Protein AF-A0A1Y5EPX7-F1 (afdb_monomer)

Solvent-accessible surface area (backbone atoms only — not comparable to full-atom values): 6078 Å² total; per-residue (Å²): 114,73,69,60,55,56,55,58,62,69,71,71,73,85,75,71,70,52,44,11,35,37,73,44,98,84,71,50,78,40,84,41,94,49,57,60,94,66,33,92,67,76,40,68,47,64,43,70,68,5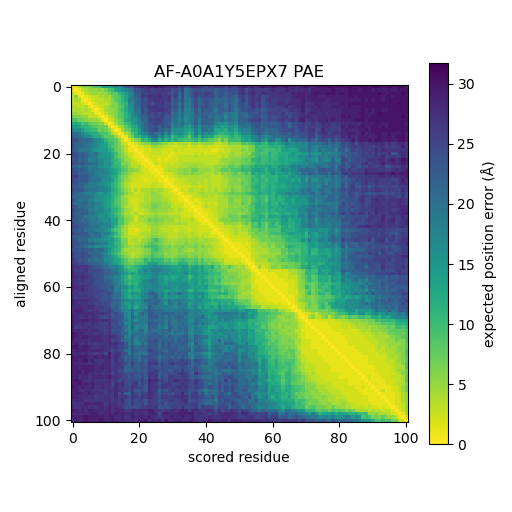5,54,72,63,55,48,72,66,58,54,53,50,51,52,29,65,77,64,67,60,46,67,65,60,54,50,49,52,52,50,51,52,51,51,51,49,54,52,54,50,51,50,52,54,49,50,56,57,64,73,69,111

Structure (mmCIF, N/CA/C/O backbone):
data_AF-A0A1Y5EPX7-F1
#
_entry.id   AF-A0A1Y5EPX7-F1
#
loop_
_atom_site.group_PDB
_atom_site.id
_atom_site.type_symbol
_atom_site.label_atom_id
_atom_site.label_alt_id
_atom_site.label_comp_id
_atom_site.label_asym_id
_atom_site.label_entity_id
_atom_site.label_seq_id
_atom_site.pdbx_PDB_ins_code
_atom_site.Cartn_x
_atom_site.Cartn_y
_atom_site.Cartn_z
_atom_site.occupancy
_atom_site.B_iso_or_equiv
_atom_site.auth_seq_id
_atom_site.auth_comp_id
_atom_site.auth_asym_id
_atom_site.auth_atom_id
_atom_site.pdbx_PDB_model_num
ATOM 1 N N . MET A 1 1 ? 38.331 -24.815 -35.372 1.00 51.78 1 MET A N 1
ATOM 2 C CA . MET A 1 1 ? 36.926 -24.677 -35.831 1.00 51.78 1 MET A CA 1
ATOM 3 C C . MET A 1 1 ? 35.899 -24.883 -34.715 1.00 51.78 1 MET A C 1
ATOM 5 O O . MET A 1 1 ? 35.002 -24.064 -34.613 1.00 51.78 1 MET A O 1
ATOM 9 N N . LYS A 1 2 ? 36.036 -25.886 -33.829 1.00 51.03 2 LYS A N 1
ATOM 10 C CA . LYS A 1 2 ? 35.072 -26.117 -32.728 1.00 51.03 2 LYS A CA 1
ATOM 11 C C . LYS A 1 2 ? 35.006 -24.989 -31.680 1.00 51.03 2 LYS A C 1
ATOM 13 O O . LYS A 1 2 ? 33.917 -24.612 -31.277 1.00 51.03 2 LYS A O 1
ATOM 18 N N . ALA A 1 3 ? 36.144 -24.394 -31.306 1.00 56.84 3 ALA A N 1
ATOM 19 C CA . ALA A 1 3 ? 36.180 -23.289 -30.336 1.00 56.84 3 ALA A CA 1
ATOM 20 C C . ALA A 1 3 ? 35.503 -21.994 -30.840 1.00 56.84 3 ALA A C 1
ATOM 22 O O . ALA A 1 3 ? 34.972 -21.224 -30.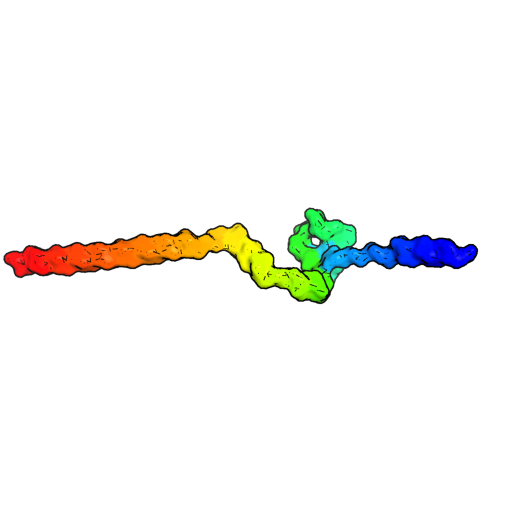051 1.00 56.84 3 ALA A O 1
ATOM 23 N N . LEU A 1 4 ? 35.473 -21.783 -32.161 1.00 56.88 4 LEU A N 1
ATOM 24 C CA . LEU A 1 4 ? 34.909 -20.578 -32.779 1.00 56.88 4 LEU A CA 1
ATOM 25 C C . LEU A 1 4 ? 33.367 -20.606 -32.780 1.00 56.88 4 LEU A C 1
ATOM 27 O O . LEU A 1 4 ? 32.732 -19.570 -32.631 1.00 56.88 4 LEU A O 1
ATOM 31 N N . ILE A 1 5 ? 32.776 -21.806 -32.851 1.00 60.03 5 ILE A N 1
ATOM 32 C CA . ILE A 1 5 ? 31.323 -22.033 -32.755 1.00 60.03 5 ILE A CA 1
ATOM 33 C C . ILE A 1 5 ? 30.816 -21.780 -31.326 1.00 60.03 5 ILE A C 1
ATOM 35 O O . ILE A 1 5 ? 29.751 -21.198 -31.144 1.00 60.03 5 ILE A O 1
ATOM 39 N N . VAL A 1 6 ? 31.597 -22.163 -30.308 1.00 58.34 6 VAL A N 1
ATOM 40 C CA . VAL A 1 6 ? 31.241 -21.947 -28.892 1.00 58.34 6 VAL A CA 1
ATOM 41 C C . VAL A 1 6 ? 31.256 -20.458 -28.537 1.00 58.34 6 VAL A C 1
ATOM 43 O O . VAL A 1 6 ? 30.369 -19.990 -27.832 1.00 58.34 6 VAL A O 1
ATOM 46 N N . ILE A 1 7 ? 32.206 -19.691 -29.082 1.00 59.19 7 ILE A N 1
ATOM 47 C CA . ILE A 1 7 ? 32.261 -18.235 -28.894 1.00 59.19 7 ILE A CA 1
ATOM 48 C C . ILE A 1 7 ? 31.065 -17.547 -29.572 1.00 59.19 7 ILE A C 1
ATOM 50 O O . ILE A 1 7 ? 30.450 -16.679 -28.966 1.00 59.19 7 ILE A O 1
ATOM 54 N N . PHE A 1 8 ? 30.666 -17.969 -30.778 1.00 54.00 8 PHE A N 1
ATOM 55 C CA . PHE A 1 8 ? 29.515 -17.383 -31.489 1.00 54.00 8 PHE A CA 1
ATOM 56 C C . PHE A 1 8 ? 28.170 -17.612 -30.767 1.00 54.00 8 PHE A C 1
ATOM 58 O O . PHE A 1 8 ? 27.286 -16.756 -30.802 1.00 54.00 8 PHE A O 1
ATOM 65 N N . LEU A 1 9 ? 28.028 -18.735 -30.056 1.00 55.00 9 LEU A N 1
ATOM 66 C CA . LEU A 1 9 ? 26.845 -19.041 -29.242 1.00 55.00 9 LEU A CA 1
ATOM 67 C C . LEU A 1 9 ? 26.762 -18.203 -27.954 1.00 55.00 9 LEU A C 1
ATOM 69 O O . LEU A 1 9 ? 25.662 -17.933 -27.483 1.00 55.00 9 LEU A O 1
ATOM 73 N N . LEU A 1 10 ? 27.896 -17.744 -27.413 1.00 52.81 10 LEU A N 1
ATOM 74 C CA . LEU A 1 10 ? 27.936 -16.896 -26.213 1.00 52.81 10 LEU A CA 1
ATOM 75 C C . LEU A 1 10 ? 27.540 -15.433 -26.488 1.00 52.81 10 LEU A C 1
ATOM 77 O O . LEU A 1 10 ? 27.159 -14.728 -25.560 1.00 52.81 10 LEU A O 1
ATOM 81 N N . PHE A 1 11 ? 27.581 -14.983 -27.747 1.00 52.47 11 PHE A N 1
ATOM 82 C CA . PHE A 1 11 ? 27.227 -13.611 -28.142 1.00 52.47 11 PHE A CA 1
ATOM 83 C C . PHE A 1 11 ? 25.758 -13.423 -28.562 1.00 52.47 11 PHE A C 1
ATOM 85 O O . PHE A 1 11 ? 25.372 -12.313 -28.918 1.00 52.47 11 PHE A O 1
ATOM 92 N N . SER A 1 12 ? 24.930 -14.473 -28.535 1.00 44.12 12 SER A N 1
ATOM 93 C CA . SER A 1 12 ? 23.608 -14.454 -29.189 1.00 44.12 12 SER A CA 1
ATOM 94 C C . SER A 1 12 ? 22.402 -14.297 -28.252 1.00 44.12 12 SER A C 1
ATOM 96 O O . SER A 1 12 ? 21.270 -14.427 -28.706 1.00 44.12 12 SER A O 1
ATOM 98 N N . PHE A 1 13 ? 22.597 -13.994 -26.965 1.00 49.44 13 PHE A N 1
ATOM 99 C CA . PHE A 1 13 ? 21.485 -13.854 -26.015 1.00 49.44 13 PHE A CA 1
ATOM 100 C C . PHE A 1 13 ? 21.492 -12.493 -25.321 1.00 49.44 13 PHE A C 1
ATOM 102 O O . PHE A 1 13 ? 21.739 -12.387 -24.124 1.00 49.44 13 PHE A O 1
ATOM 109 N N . SER A 1 14 ? 21.164 -11.438 -26.066 1.00 49.38 14 SER A N 1
ATOM 110 C CA . SER A 1 14 ? 20.572 -10.239 -25.470 1.00 49.38 14 SER A CA 1
ATOM 111 C C . SER A 1 14 ? 19.068 -10.481 -25.307 1.00 49.38 14 SER A C 1
ATOM 113 O O . SER A 1 14 ? 18.260 -9.959 -26.072 1.00 49.38 14 SER A O 1
ATOM 115 N N . ALA A 1 15 ? 18.687 -11.353 -24.372 1.00 52.41 15 ALA A N 1
ATOM 116 C CA . ALA A 1 15 ? 17.296 -11.446 -23.950 1.00 52.41 15 ALA A CA 1
ATOM 117 C C . ALA A 1 15 ? 17.028 -10.247 -23.034 1.00 52.41 15 ALA A C 1
ATOM 119 O O . ALA A 1 15 ? 17.439 -10.243 -21.875 1.00 52.41 15 ALA A O 1
ATOM 120 N N . THR A 1 16 ? 16.423 -9.189 -23.571 1.00 58.56 16 THR A N 1
ATOM 121 C CA . THR A 1 16 ? 15.898 -8.101 -22.746 1.00 58.56 16 THR A CA 1
ATOM 122 C C . THR A 1 16 ? 14.695 -8.649 -21.978 1.00 58.56 16 THR A C 1
ATOM 124 O O . THR A 1 16 ? 13.744 -9.144 -22.573 1.00 58.56 16 THR A O 1
ATOM 127 N N . ALA A 1 17 ? 14.754 -8.624 -20.643 1.00 62.31 17 ALA A N 1
ATOM 128 C CA . ALA A 1 17 ? 13.663 -9.092 -19.773 1.00 62.31 17 ALA A CA 1
ATOM 129 C C . ALA A 1 17 ? 12.389 -8.230 -19.910 1.00 62.31 17 ALA A C 1
ATOM 131 O O . ALA A 1 17 ? 11.284 -8.631 -19.553 1.00 62.31 17 ALA A O 1
ATOM 132 N N . ALA A 1 18 ? 12.538 -7.019 -20.443 1.00 75.50 18 ALA A N 1
ATOM 133 C CA . ALA A 1 18 ? 11.458 -6.073 -20.610 1.00 75.50 18 ALA A CA 1
ATOM 134 C C . ALA A 1 18 ? 11.744 -5.134 -21.785 1.00 75.50 18 ALA A C 1
ATOM 136 O O . ALA A 1 18 ? 12.894 -4.744 -22.002 1.00 75.50 18 ALA A O 1
ATOM 137 N N . ASP A 1 19 ? 10.692 -4.740 -22.501 1.00 85.88 19 ASP A N 1
ATOM 138 C CA . ASP A 1 19 ? 10.778 -3.838 -23.648 1.00 85.88 19 ASP A CA 1
ATOM 139 C C . ASP A 1 19 ? 9.921 -2.586 -23.421 1.00 85.88 19 ASP A C 1
ATOM 141 O O . ASP A 1 19 ? 8.752 -2.662 -23.033 1.00 85.88 19 ASP A O 1
ATOM 145 N N . CYS A 1 20 ? 10.486 -1.409 -23.699 1.00 87.75 20 CYS A N 1
ATOM 146 C CA . CYS A 1 20 ? 9.745 -0.149 -23.653 1.00 87.75 20 CYS A CA 1
ATOM 147 C C . CYS A 1 20 ? 8.701 -0.098 -24.776 1.00 87.75 20 CYS A C 1
ATOM 149 O O . CYS A 1 20 ? 8.980 -0.440 -25.927 1.00 87.75 20 CYS A O 1
ATOM 151 N N . VAL A 1 21 ? 7.505 0.399 -24.478 1.00 90.88 21 VAL A N 1
ATOM 152 C CA . VAL A 1 21 ? 6.407 0.538 -25.441 1.00 90.88 21 VAL A CA 1
ATOM 153 C C . VAL A 1 21 ? 6.221 1.995 -25.809 1.00 90.88 21 VAL A C 1
ATOM 155 O O . VAL A 1 21 ? 6.323 2.884 -24.977 1.00 90.88 21 VAL A O 1
ATOM 158 N N . LYS A 1 22 ? 5.868 2.274 -27.056 1.00 89.62 22 LYS A N 1
ATOM 159 C CA . LYS A 1 22 ? 5.351 3.577 -27.477 1.00 89.62 22 LYS A CA 1
ATOM 160 C C . LYS A 1 22 ? 3.951 3.423 -28.047 1.00 89.62 22 LYS A C 1
ATOM 162 O O . LYS A 1 22 ? 3.647 2.441 -28.726 1.00 89.62 22 LYS A O 1
ATOM 167 N N . VAL A 1 23 ? 3.118 4.427 -27.808 1.00 88.25 23 VAL A N 1
ATOM 168 C CA . VAL A 1 23 ? 1.790 4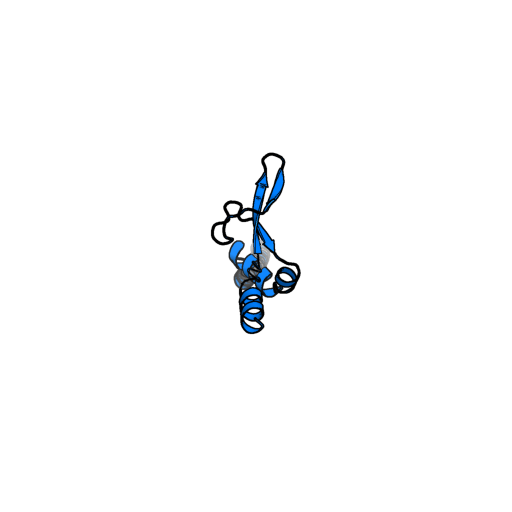.531 -28.413 1.00 88.25 23 VAL A CA 1
ATOM 169 C C . VAL A 1 23 ? 1.932 5.325 -29.707 1.00 88.25 23 VAL A C 1
ATOM 171 O O . VAL A 1 23 ? 2.422 6.455 -29.701 1.00 88.25 23 VAL A O 1
ATOM 174 N N . LYS A 1 24 ? 1.566 4.730 -30.842 1.00 88.06 24 LYS A N 1
ATOM 175 C CA . LYS A 1 24 ? 1.517 5.440 -32.127 1.00 88.06 24 LYS A CA 1
ATOM 176 C C . LYS A 1 24 ? 0.327 6.407 -32.148 1.00 88.06 24 LYS A C 1
ATOM 178 O O . LYS A 1 24 ? -0.632 6.240 -31.404 1.00 88.06 24 LYS A O 1
ATOM 183 N N . SER A 1 25 ? 0.346 7.381 -33.058 1.00 87.94 25 SER A N 1
ATOM 184 C CA . SER A 1 25 ? -0.734 8.373 -33.218 1.00 87.94 25 SER A CA 1
ATOM 185 C C . SER A 1 25 ? -2.113 7.771 -33.521 1.00 87.94 25 SER A C 1
ATOM 187 O O . SER A 1 25 ? -3.127 8.415 -33.288 1.00 87.94 25 SER A O 1
ATOM 189 N N . ASN A 1 26 ? -2.159 6.533 -34.015 1.00 90.25 26 ASN A N 1
ATOM 190 C CA . ASN A 1 26 ? -3.380 5.768 -34.261 1.00 90.25 26 ASN A CA 1
ATOM 191 C C . ASN A 1 26 ? -3.799 4.872 -33.075 1.00 90.25 26 ASN A C 1
ATOM 193 O O . ASN A 1 26 ? -4.638 3.993 -33.250 1.00 90.25 26 ASN A O 1
ATOM 197 N N . GLY A 1 27 ? -3.183 5.034 -31.901 1.00 83.88 27 GLY A N 1
ATOM 198 C CA . GLY A 1 27 ? -3.479 4.259 -30.693 1.00 83.88 27 GLY A CA 1
ATOM 199 C C . GLY A 1 27 ? -2.851 2.862 -30.643 1.00 83.88 27 GLY A C 1
ATOM 200 O O . GLY A 1 27 ? -3.019 2.158 -29.652 1.00 83.88 27 GLY A O 1
ATOM 201 N N . VAL A 1 28 ? -2.109 2.440 -31.673 1.00 89.62 28 VAL A N 1
ATOM 202 C CA . VAL A 1 28 ? -1.468 1.116 -31.697 1.00 89.62 28 VAL A CA 1
ATOM 203 C C . VAL A 1 28 ? -0.188 1.121 -30.862 1.00 89.62 28 VAL A C 1
ATOM 205 O O . VAL A 1 28 ? 0.673 1.989 -31.028 1.00 89.62 28 VAL A O 1
ATOM 208 N N . LEU A 1 29 ? -0.038 0.109 -30.008 1.00 87.44 29 LEU A N 1
ATOM 209 C CA . LEU A 1 29 ? 1.174 -0.131 -29.228 1.00 87.44 29 LEU A CA 1
ATOM 210 C C . LEU A 1 29 ? 2.275 -0.711 -30.120 1.00 87.44 29 LEU A C 1
ATOM 212 O O . LEU A 1 29 ? 2.037 -1.611 -30.927 1.00 87.44 29 LEU A O 1
ATOM 216 N N . ALA A 1 30 ? 3.491 -0.200 -29.985 1.00 87.38 30 ALA A N 1
ATOM 217 C CA . ALA A 1 30 ? 4.662 -0.741 -30.658 1.00 87.38 30 ALA A CA 1
ATOM 218 C C . ALA A 1 30 ? 5.866 -0.730 -29.725 1.00 87.38 30 ALA A C 1
ATOM 220 O O . ALA A 1 30 ? 5.994 0.159 -28.887 1.00 87.38 30 ALA A O 1
ATOM 221 N N . ILE A 1 31 ? 6.772 -1.684 -29.917 1.00 87.88 31 ILE A N 1
ATOM 222 C CA . ILE A 1 31 ? 8.036 -1.716 -29.187 1.00 87.88 31 ILE A CA 1
ATOM 223 C C . ILE A 1 31 ? 8.871 -0.488 -29.579 1.00 87.88 31 ILE A C 1
ATOM 225 O O . ILE A 1 31 ? 8.911 -0.056 -30.740 1.00 87.88 31 ILE A O 1
ATOM 229 N N . SER A 1 32 ? 9.469 0.128 -28.573 1.00 85.12 32 SER A N 1
ATOM 230 C CA . SER A 1 32 ? 10.394 1.242 -28.682 1.00 85.12 32 SER A CA 1
ATOM 231 C C . SER A 1 32 ? 11.823 0.725 -28.585 1.00 85.12 32 SER A C 1
ATOM 233 O O . SER A 1 32 ? 12.101 -0.216 -27.856 1.00 85.12 32 SER A O 1
ATOM 235 N N . ASN A 1 33 ? 12.747 1.399 -29.266 1.00 82.62 33 ASN A N 1
ATOM 236 C CA . ASN A 1 33 ? 14.178 1.092 -29.177 1.00 82.62 33 ASN A CA 1
ATOM 237 C C . ASN A 1 33 ? 14.852 1.811 -27.993 1.00 82.62 33 ASN A C 1
ATOM 239 O O . ASN A 1 33 ? 16.076 1.850 -27.914 1.00 82.62 33 ASN A O 1
ATOM 243 N N . GLN A 1 34 ? 14.063 2.461 -27.134 1.00 84.12 34 GLN A N 1
ATOM 244 C CA . GLN A 1 34 ? 14.566 3.130 -25.940 1.00 84.12 34 GLN A CA 1
ATOM 245 C C . GLN A 1 34 ? 14.791 2.108 -24.822 1.00 84.12 34 GLN A C 1
ATOM 247 O O . GLN A 1 34 ? 13.992 1.174 -24.700 1.00 84.12 34 GLN A O 1
ATOM 252 N N . PRO A 1 35 ? 15.831 2.290 -23.992 1.00 81.81 35 PRO A N 1
ATOM 253 C CA . PRO A 1 35 ? 16.012 1.467 -22.810 1.00 81.81 35 PRO A CA 1
ATOM 254 C C . PRO A 1 35 ? 14.834 1.663 -21.848 1.00 81.81 35 PRO A C 1
ATOM 256 O O . PRO A 1 35 ? 14.233 2.738 -21.790 1.00 81.81 35 PRO A O 1
ATOM 259 N N . VAL A 1 36 ? 14.515 0.610 -21.095 1.00 81.69 36 VAL A N 1
ATOM 260 C CA . VAL A 1 36 ? 13.383 0.566 -20.156 1.00 81.69 36 VAL A CA 1
ATOM 261 C C . VAL A 1 36 ? 13.439 1.723 -19.151 1.00 8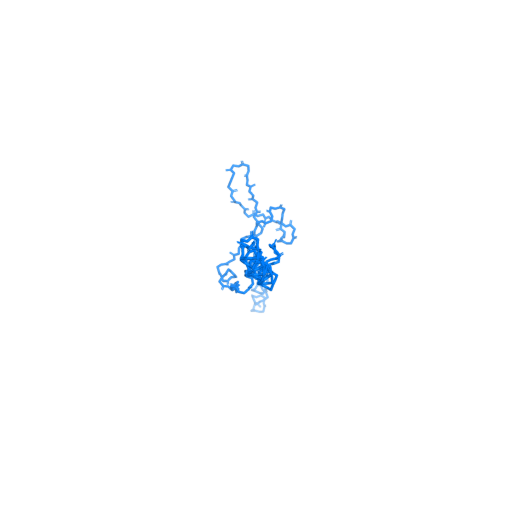1.69 36 VAL A C 1
ATOM 263 O O . VAL A 1 36 ? 12.429 2.388 -18.930 1.00 81.69 36 VAL A O 1
ATOM 266 N N . ASP A 1 37 ? 14.632 2.047 -18.649 1.00 81.00 37 ASP A N 1
ATOM 267 C CA . ASP A 1 37 ? 14.859 3.100 -17.646 1.00 81.00 37 ASP A CA 1
ATOM 268 C C . ASP A 1 37 ? 14.596 4.524 -18.165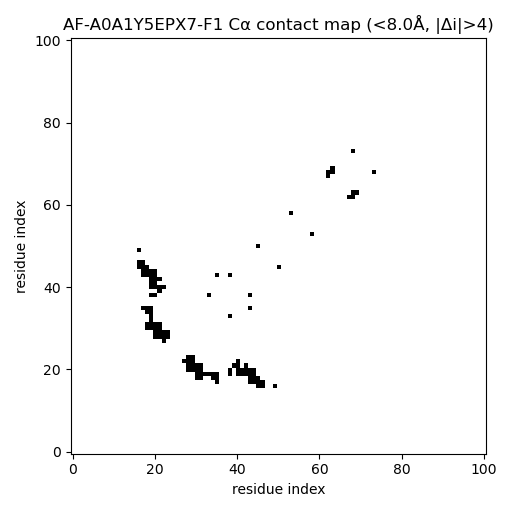 1.00 81.00 37 ASP A C 1
ATOM 270 O O . ASP A 1 37 ? 14.431 5.458 -17.384 1.00 81.00 37 ASP A O 1
ATOM 27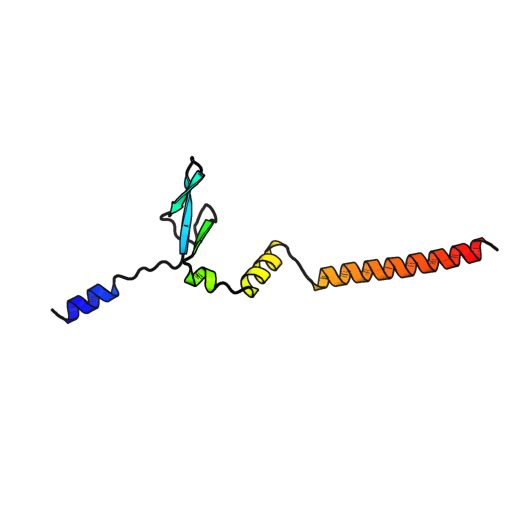4 N N . ALA A 1 38 ? 14.548 4.706 -19.488 1.00 83.19 38 ALA A N 1
ATOM 275 C CA . ALA A 1 38 ? 14.282 5.989 -20.136 1.00 83.19 38 ALA A CA 1
ATOM 276 C C . ALA A 1 38 ? 12.979 5.965 -20.952 1.00 83.19 38 ALA A C 1
ATOM 278 O O . ALA A 1 38 ? 12.821 6.748 -21.892 1.00 83.19 38 ALA A O 1
ATOM 279 N N . CYS A 1 39 ? 12.054 5.050 -20.642 1.00 85.94 39 CYS A N 1
ATOM 280 C CA . CYS A 1 39 ? 10.849 4.853 -21.437 1.00 85.94 39 CYS A CA 1
ATOM 281 C C . CYS A 1 39 ? 9.879 6.048 -21.309 1.00 85.94 39 CYS A C 1
ATOM 283 O O . CYS A 1 39 ? 9.254 6.225 -20.263 1.00 85.94 39 CYS A O 1
ATOM 285 N N . PRO A 1 40 ? 9.679 6.856 -22.370 1.00 80.19 40 PRO A N 1
ATOM 286 C CA . PRO A 1 40 ? 8.955 8.127 -22.266 1.00 80.19 40 PRO A CA 1
ATOM 287 C C . PRO A 1 40 ? 7.447 7.958 -22.047 1.00 80.19 40 PRO A C 1
ATOM 289 O O . PRO A 1 40 ? 6.776 8.883 -21.607 1.00 80.19 40 PRO A O 1
ATOM 292 N N . SER A 1 41 ? 6.901 6.791 -22.386 1.00 79.31 41 SER A N 1
ATOM 293 C CA . SER A 1 41 ? 5.491 6.454 -22.185 1.00 79.31 41 SER A CA 1
ATOM 294 C C . SER A 1 41 ? 5.198 5.908 -20.785 1.00 79.31 41 SER A C 1
ATOM 296 O O . SER A 1 41 ? 4.029 5.789 -20.432 1.00 79.31 41 SER A O 1
ATOM 298 N N . GLY A 1 42 ? 6.229 5.499 -20.033 1.00 79.69 42 GLY A N 1
ATOM 299 C CA . GLY A 1 42 ? 6.083 4.715 -18.802 1.00 79.69 42 GLY A CA 1
ATOM 300 C C . GLY A 1 42 ? 5.490 3.311 -19.001 1.00 79.69 42 GLY A C 1
ATOM 301 O O . GLY A 1 42 ? 5.207 2.626 -18.024 1.00 79.69 42 GLY A O 1
ATOM 302 N N . LEU A 1 43 ? 5.279 2.870 -20.246 1.00 82.06 43 LEU A N 1
ATOM 303 C CA . LEU A 1 43 ? 4.677 1.577 -20.567 1.00 82.06 43 LEU A CA 1
ATOM 304 C C . LEU A 1 43 ? 5.766 0.571 -20.930 1.00 82.06 43 LEU A C 1
ATOM 306 O O . LEU A 1 43 ? 6.533 0.790 -21.867 1.00 82.06 43 LEU A O 1
ATOM 310 N N . ILE A 1 44 ? 5.798 -0.549 -20.217 1.00 85.44 44 ILE A N 1
ATOM 311 C CA . ILE A 1 44 ? 6.799 -1.603 -20.378 1.00 85.44 44 ILE A CA 1
ATOM 312 C C . ILE A 1 44 ? 6.064 -2.924 -20.621 1.00 85.44 44 ILE A C 1
ATOM 314 O O . ILE A 1 44 ? 5.119 -3.250 -19.902 1.00 85.44 44 ILE A O 1
ATOM 318 N N . ILE A 1 45 ? 6.474 -3.679 -21.641 1.00 84.38 45 ILE A N 1
ATOM 319 C CA . ILE A 1 45 ? 6.022 -5.059 -21.848 1.00 84.38 45 ILE A CA 1
ATOM 320 C C . ILE A 1 45 ? 6.985 -5.986 -21.127 1.00 84.38 45 ILE A C 1
ATOM 322 O O . ILE A 1 45 ? 8.198 -5.907 -21.315 1.00 84.38 45 ILE A O 1
ATOM 326 N N . LEU A 1 46 ? 6.412 -6.875 -20.325 1.00 81.75 46 LEU A N 1
ATOM 327 C CA . LEU A 1 46 ? 7.125 -7.928 -19.623 1.00 81.75 46 LEU A CA 1
ATOM 328 C C . LEU A 1 46 ? 6.930 -9.255 -20.343 1.00 81.75 46 LEU A C 1
ATOM 330 O O . LEU A 1 46 ? 5.879 -9.504 -20.948 1.00 81.75 46 LEU A O 1
ATOM 334 N N . THR A 1 47 ? 7.920 -10.135 -20.237 1.00 82.56 47 THR A N 1
ATOM 335 C CA . THR A 1 47 ? 7.715 -11.530 -20.618 1.00 82.56 47 THR A CA 1
ATOM 336 C C . THR A 1 47 ? 6.719 -12.194 -19.665 1.00 82.56 47 THR A C 1
ATOM 338 O O . THR A 1 47 ? 6.511 -11.747 -18.536 1.00 82.56 47 THR A O 1
ATOM 341 N N . LYS A 1 48 ? 6.097 -13.297 -20.099 1.00 78.19 48 LYS A N 1
ATOM 342 C CA . LYS A 1 48 ? 5.164 -14.038 -19.240 1.00 78.19 48 LYS A CA 1
ATOM 343 C C . LYS A 1 48 ? 5.834 -14.535 -17.956 1.00 78.19 48 LYS A C 1
ATOM 345 O O . LYS A 1 48 ? 5.225 -14.453 -16.900 1.00 78.19 48 LYS A O 1
ATOM 350 N N . SER A 1 49 ? 7.069 -15.025 -18.042 1.00 80.50 49 SER A N 1
ATOM 351 C CA . SER A 1 49 ? 7.820 -15.481 -16.871 1.00 80.50 49 SER A CA 1
ATOM 352 C C . SER A 1 49 ? 8.108 -14.351 -15.893 1.00 80.50 49 SER A C 1
ATOM 354 O O . SER A 1 49 ? 7.998 -14.568 -14.693 1.00 80.50 49 SER A O 1
ATOM 356 N N . ASP A 1 50 ? 8.420 -13.153 -16.392 1.00 76.81 50 ASP A N 1
ATOM 357 C CA . ASP A 1 50 ? 8.686 -11.999 -15.530 1.00 76.81 50 ASP A CA 1
ATOM 358 C C . ASP A 1 50 ? 7.396 -11.474 -14.903 1.00 76.81 50 ASP A C 1
ATOM 360 O O . ASP A 1 50 ? 7.382 -11.150 -13.723 1.00 76.81 50 ASP A O 1
ATOM 364 N N . TYR A 1 51 ? 6.293 -11.470 -15.657 1.00 77.19 51 TYR A N 1
ATOM 365 C CA . TYR A 1 51 ? 4.969 -11.157 -15.123 1.00 77.19 51 TYR A CA 1
ATOM 366 C C . TYR A 1 51 ? 4.538 -12.151 -14.038 1.00 77.19 51 TYR A C 1
ATOM 368 O O . TYR A 1 51 ? 4.095 -11.741 -12.971 1.00 77.19 51 TYR A O 1
ATOM 376 N N . ASP A 1 52 ? 4.705 -13.452 -14.284 1.00 80.25 52 ASP A N 1
ATOM 377 C CA . ASP A 1 52 ? 4.365 -14.504 -13.322 1.00 80.25 52 ASP A CA 1
ATOM 378 C C . ASP A 1 52 ? 5.310 -14.483 -12.095 1.00 80.25 52 ASP A C 1
ATOM 380 O O . ASP A 1 52 ? 4.937 -14.954 -11.021 1.00 80.25 52 ASP A O 1
ATOM 384 N N . ALA A 1 53 ? 6.517 -13.920 -12.236 1.00 80.12 53 ALA A N 1
ATOM 385 C CA . ALA A 1 53 ? 7.474 -13.703 -11.150 1.00 80.12 53 ALA A CA 1
ATOM 386 C C . ALA A 1 53 ? 7.209 -12.422 -10.336 1.00 80.12 53 ALA A C 1
ATOM 388 O O . ALA A 1 53 ? 7.807 -12.257 -9.268 1.00 80.12 53 ALA A O 1
ATOM 389 N N . ILE A 1 54 ? 6.311 -11.532 -10.784 1.00 80.62 54 ILE A N 1
ATOM 390 C CA . ILE A 1 54 ? 5.848 -10.415 -9.954 1.00 80.62 54 ILE A CA 1
ATOM 391 C C . ILE A 1 54 ? 5.072 -11.005 -8.779 1.00 80.62 54 ILE A C 1
ATOM 393 O O . ILE A 1 54 ? 3.961 -11.517 -8.924 1.00 80.62 54 ILE A O 1
ATOM 397 N N . SER A 1 55 ? 5.653 -10.913 -7.585 1.00 78.56 55 SER A N 1
ATOM 398 C CA . SER A 1 55 ? 4.963 -11.342 -6.378 1.00 78.56 55 SER A CA 1
ATOM 399 C C . SER A 1 55 ? 3.777 -10.419 -6.095 1.00 78.56 55 SER A C 1
ATOM 401 O O . SER A 1 55 ? 3.837 -9.199 -6.268 1.00 78.56 55 SER A O 1
ATOM 403 N N . LEU A 1 56 ? 2.683 -11.001 -5.603 1.00 73.38 56 LEU A N 1
ATOM 404 C CA . LEU A 1 56 ? 1.523 -10.237 -5.142 1.00 73.38 56 LEU A CA 1
ATOM 405 C C . LEU A 1 56 ? 1.921 -9.208 -4.064 1.00 73.38 56 LEU A C 1
ATOM 407 O O . LEU A 1 56 ? 1.364 -8.116 -4.008 1.00 73.38 56 LEU A O 1
ATOM 411 N N . GLU A 1 57 ? 2.941 -9.526 -3.264 1.00 75.62 57 GLU A N 1
ATOM 412 C CA . GLU A 1 57 ? 3.550 -8.618 -2.289 1.00 75.62 57 GLU A CA 1
ATOM 413 C C . GLU A 1 57 ? 4.174 -7.377 -2.939 1.00 75.62 57 GLU A C 1
ATOM 415 O O . GLU A 1 57 ? 3.979 -6.279 -2.422 1.00 75.62 57 GLU A O 1
ATOM 420 N N . ALA A 1 58 ? 4.855 -7.511 -4.084 1.00 76.69 58 ALA A N 1
ATOM 421 C CA . ALA A 1 58 ? 5.420 -6.376 -4.815 1.00 76.69 58 ALA A CA 1
ATOM 422 C C . ALA A 1 58 ? 4.324 -5.447 -5.361 1.00 76.69 58 ALA A C 1
ATOM 424 O O . ALA A 1 58 ? 4.446 -4.228 -5.268 1.00 76.69 58 ALA A O 1
ATOM 425 N N . ILE A 1 59 ? 3.215 -6.006 -5.858 1.00 75.12 59 ILE A N 1
ATOM 426 C CA . ILE A 1 59 ? 2.058 -5.217 -6.319 1.00 75.12 59 ILE A CA 1
ATOM 427 C C . ILE A 1 59 ? 1.423 -4.467 -5.146 1.00 75.12 59 ILE A C 1
ATOM 429 O O . ILE A 1 59 ? 1.153 -3.272 -5.244 1.00 75.12 59 ILE A O 1
ATOM 433 N N . VAL A 1 60 ? 1.202 -5.149 -4.020 1.00 73.94 60 VAL A N 1
ATOM 434 C CA . VAL A 1 60 ? 0.646 -4.529 -2.809 1.00 73.94 60 VAL A CA 1
ATOM 435 C C . VAL A 1 60 ? 1.579 -3.444 -2.271 1.00 73.94 60 VAL A C 1
ATOM 437 O O . VAL A 1 60 ? 1.090 -2.403 -1.842 1.00 73.94 60 VAL A O 1
ATOM 440 N N . ALA A 1 61 ? 2.896 -3.647 -2.313 1.00 78.75 61 ALA A N 1
ATOM 441 C CA . ALA A 1 61 ? 3.872 -2.638 -1.912 1.00 78.75 61 ALA A CA 1
ATOM 442 C C . ALA A 1 61 ? 3.792 -1.388 -2.799 1.00 78.75 61 ALA A C 1
ATOM 444 O O . ALA A 1 61 ? 3.681 -0.290 -2.269 1.00 78.75 61 ALA A O 1
ATOM 445 N N . VAL A 1 62 ? 3.742 -1.548 -4.125 1.00 78.50 62 VAL A N 1
ATOM 446 C CA . VAL A 1 62 ? 3.588 -0.424 -5.068 1.00 78.50 62 VAL A CA 1
ATOM 447 C C . VAL A 1 62 ? 2.266 0.313 -4.857 1.00 78.50 62 VAL A C 1
ATOM 449 O O . VAL A 1 62 ? 2.238 1.539 -4.865 1.00 78.50 62 VAL A O 1
ATOM 452 N N . LEU A 1 63 ? 1.162 -0.405 -4.633 1.00 71.56 63 LEU A N 1
ATOM 453 C CA . LEU A 1 63 ? -0.131 0.223 -4.346 1.00 71.56 63 LEU A CA 1
ATOM 454 C C . LEU A 1 63 ? -0.120 0.974 -3.007 1.00 71.56 63 LEU A C 1
ATOM 456 O O . LEU A 1 63 ? -0.703 2.050 -2.914 1.00 71.56 63 LEU A O 1
ATOM 460 N N . LYS A 1 64 ? 0.551 0.443 -1.981 1.00 76.56 64 LYS A N 1
ATOM 461 C CA . LYS A 1 64 ? 0.743 1.154 -0.709 1.00 76.56 64 LYS A CA 1
ATOM 462 C C . LYS A 1 64 ? 1.595 2.408 -0.878 1.00 76.56 64 LYS A C 1
ATOM 464 O O . LYS A 1 64 ? 1.257 3.413 -0.273 1.00 76.56 64 LYS A O 1
ATOM 469 N N . ASP A 1 65 ? 2.639 2.352 -1.699 1.00 75.88 65 ASP A N 1
ATOM 470 C CA . ASP A 1 65 ? 3.558 3.469 -1.941 1.00 75.88 65 ASP A CA 1
ATOM 471 C C . ASP A 1 65 ? 2.892 4.585 -2.767 1.00 75.88 65 ASP A C 1
ATOM 473 O O . ASP A 1 65 ? 2.953 5.756 -2.414 1.00 75.88 65 ASP A O 1
ATOM 477 N N . LEU A 1 66 ? 2.154 4.226 -3.825 1.00 80.00 66 LEU A N 1
ATOM 478 C CA . LEU A 1 66 ? 1.471 5.188 -4.701 1.00 80.00 66 LEU A CA 1
ATOM 479 C C . LEU A 1 66 ? 0.260 5.867 -4.059 1.00 80.00 66 LEU A C 1
ATOM 481 O O . LEU A 1 66 ? -0.058 7.004 -4.405 1.00 80.00 66 LEU A O 1
ATOM 485 N N . PHE A 1 67 ? -0.453 5.160 -3.185 1.00 74.62 67 PHE A N 1
ATOM 486 C CA . PHE A 1 67 ? -1.663 5.675 -2.542 1.00 74.62 67 PHE A CA 1
ATOM 487 C C . PHE A 1 67 ? -1.452 6.028 -1.069 1.00 74.62 67 PHE A C 1
ATOM 489 O O . PHE A 1 67 ? -2.436 6.309 -0.386 1.00 74.62 67 PHE A O 1
ATOM 496 N N . GLU A 1 68 ? -0.204 5.967 -0.582 1.00 71.12 68 GLU A N 1
ATOM 497 C CA . GLU A 1 68 ? 0.168 6.103 0.837 1.00 71.12 68 GLU A CA 1
ATOM 498 C C . GLU A 1 68 ? -0.800 5.348 1.767 1.00 71.12 68 GLU A C 1
ATOM 500 O O . GLU A 1 68 ? -1.163 5.801 2.854 1.00 71.12 68 GLU A O 1
ATOM 505 N N . PHE A 1 69 ? -1.289 4.184 1.322 1.00 68.12 69 PHE A N 1
ATOM 506 C CA . PHE A 1 69 ? -2.322 3.467 2.054 1.00 68.12 69 PHE A CA 1
ATOM 507 C C . PHE A 1 69 ? -1.703 2.747 3.252 1.00 68.12 69 PHE A C 1
ATOM 509 O O . PHE A 1 69 ? -1.188 1.627 3.155 1.00 68.12 69 PHE A O 1
ATOM 516 N N . SER A 1 70 ? -1.786 3.400 4.403 1.00 77.00 70 SER A N 1
ATOM 517 C CA . SER A 1 70 ? -1.371 2.867 5.691 1.00 77.00 70 SER A CA 1
ATOM 518 C C . SER A 1 70 ? -2.556 2.221 6.408 1.00 77.00 70 SER A C 1
ATOM 520 O O . SER A 1 70 ? -3.552 2.864 6.746 1.00 77.00 70 SER A O 1
ATOM 522 N N . ILE A 1 71 ? -2.445 0.912 6.650 1.00 75.00 71 ILE A N 1
ATOM 523 C CA . ILE A 1 71 ? -3.438 0.147 7.423 1.00 75.00 71 ILE A CA 1
ATOM 524 C C . ILE A 1 71 ? -3.508 0.678 8.858 1.00 75.00 71 ILE A C 1
ATOM 526 O O . ILE A 1 71 ? -4.587 0.714 9.448 1.00 75.00 71 ILE A O 1
ATOM 530 N N . GLU A 1 72 ? -2.367 1.101 9.404 1.00 79.25 72 GLU A N 1
ATOM 531 C CA . GLU A 1 72 ? -2.280 1.678 10.741 1.00 79.25 72 GLU A CA 1
ATOM 532 C C . GLU A 1 72 ? -3.038 3.003 10.801 1.00 79.25 72 GLU A C 1
ATOM 534 O O . GLU A 1 72 ? -3.910 3.147 11.655 1.00 79.25 72 GLU A O 1
ATOM 539 N N . ASP A 1 73 ? -2.819 3.916 9.851 1.00 81.50 73 ASP A N 1
ATOM 540 C CA . ASP A 1 73 ? -3.521 5.208 9.825 1.00 81.50 73 ASP A CA 1
ATOM 541 C C . ASP A 1 73 ? -5.024 5.038 9.594 1.00 81.50 73 ASP A C 1
ATOM 543 O O . ASP A 1 73 ? -5.841 5.689 10.251 1.00 81.50 73 ASP A O 1
ATOM 547 N N . PHE A 1 74 ? -5.415 4.098 8.729 1.00 79.19 74 PHE A N 1
ATOM 548 C CA . PHE A 1 74 ? -6.817 3.731 8.544 1.00 79.19 74 PHE A CA 1
ATOM 549 C C . PHE A 1 74 ? -7.444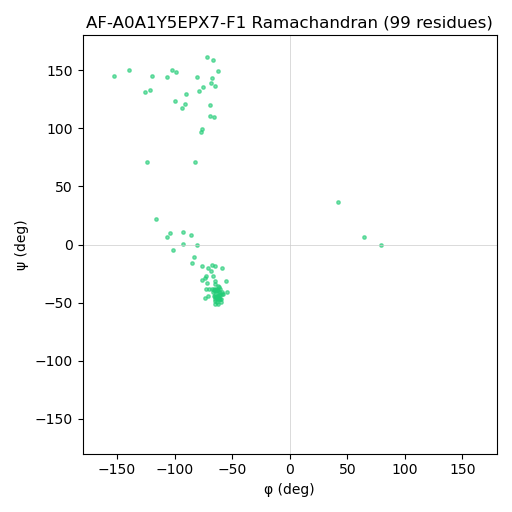 3.215 9.847 1.00 79.19 74 PHE A C 1
ATOM 551 O O . PHE A 1 74 ? -8.541 3.641 10.224 1.00 79.19 74 PHE A O 1
ATOM 558 N N . ALA A 1 75 ? -6.762 2.316 10.559 1.00 81.75 75 ALA A N 1
ATOM 559 C CA . ALA A 1 75 ? -7.243 1.772 11.825 1.00 81.75 75 ALA A CA 1
ATOM 560 C C . ALA A 1 75 ? -7.319 2.852 12.916 1.00 81.75 75 ALA A C 1
ATOM 562 O O . ALA A 1 75 ? -8.336 2.946 13.609 1.00 81.75 75 ALA A O 1
ATOM 563 N N . TYR A 1 76 ? -6.295 3.702 13.032 1.00 88.25 76 TYR A N 1
ATOM 564 C CA . TYR A 1 76 ? -6.254 4.821 13.975 1.00 88.25 76 TYR A CA 1
ATOM 565 C C . TYR A 1 76 ? -7.388 5.814 13.732 1.00 88.25 76 TYR A C 1
ATOM 567 O O . TYR A 1 76 ? -8.093 6.179 14.676 1.00 88.25 76 TYR A O 1
ATOM 575 N N . PHE A 1 77 ? -7.615 6.211 12.478 1.00 87.56 77 PHE A N 1
ATOM 576 C CA . PHE A 1 77 ? -8.693 7.130 12.123 1.00 87.56 77 PHE A CA 1
ATOM 577 C C . PHE A 1 77 ? -10.061 6.567 12.523 1.00 87.56 77 PHE A C 1
ATOM 579 O O . PHE A 1 77 ? -10.831 7.226 13.225 1.00 87.56 77 PHE A O 1
ATOM 586 N N . ASN A 1 78 ? -10.341 5.312 12.162 1.00 89.12 78 ASN A N 1
ATOM 587 C CA . ASN A 1 78 ? -11.602 4.660 12.512 1.00 89.12 78 ASN A CA 1
ATOM 588 C C . ASN A 1 78 ? -11.779 4.501 14.031 1.00 89.12 78 ASN A C 1
ATOM 590 O O . ASN A 1 78 ? -12.878 4.719 14.548 1.00 89.12 78 ASN A O 1
ATOM 594 N N . ALA A 1 79 ? -10.710 4.169 14.760 1.00 92.38 79 ALA A N 1
ATOM 595 C CA . ALA A 1 79 ? -10.746 4.054 16.215 1.00 92.38 79 ALA A CA 1
ATOM 596 C C . ALA A 1 79 ? -11.079 5.397 16.885 1.00 92.38 79 ALA A C 1
ATOM 598 O O . ALA A 1 79 ? -11.949 5.450 17.758 1.00 92.38 79 ALA A O 1
ATOM 599 N N . ILE A 1 80 ? -10.452 6.493 16.445 1.00 94.69 80 ILE A N 1
ATOM 600 C CA .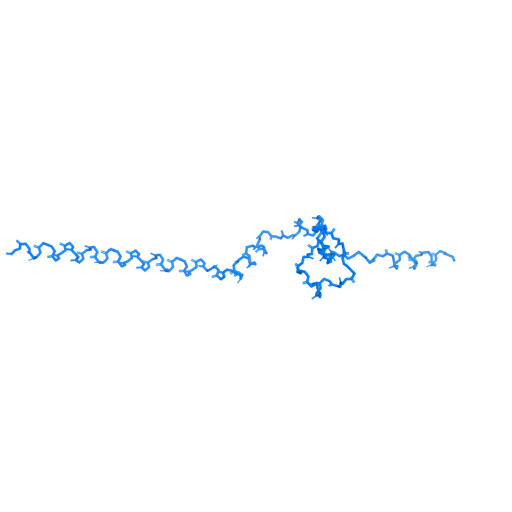 ILE A 1 80 ? -10.735 7.842 16.957 1.00 94.69 80 ILE A CA 1
ATOM 601 C C . ILE A 1 80 ? -12.186 8.240 16.661 1.00 94.69 80 ILE A C 1
ATOM 603 O O . ILE A 1 80 ? -12.878 8.727 17.559 1.00 94.69 80 ILE A O 1
ATOM 607 N N . CYS A 1 81 ? -12.685 7.985 15.448 1.00 94.56 81 CYS A N 1
ATOM 608 C CA . CYS A 1 81 ? -14.083 8.246 15.097 1.00 94.56 81 CYS A CA 1
ATOM 609 C C . CYS A 1 81 ? -15.062 7.475 15.995 1.00 94.56 81 CYS A C 1
ATOM 611 O O . CYS A 1 81 ? -16.049 8.047 16.466 1.00 94.56 81 CYS A O 1
ATOM 613 N N . LEU A 1 82 ? -14.781 6.201 16.279 1.00 95.50 82 LEU A N 1
ATOM 614 C CA . LEU A 1 82 ? -15.616 5.374 17.152 1.00 95.50 82 LEU A CA 1
ATOM 615 C C . LEU A 1 82 ? -15.623 5.892 18.597 1.00 95.50 82 LEU A C 1
ATOM 617 O O . LEU A 1 82 ? -16.687 5.996 19.211 1.00 95.50 82 LEU A O 1
ATOM 621 N N . ILE A 1 83 ? -14.458 6.267 19.133 1.00 96.69 83 ILE A N 1
ATOM 622 C CA . ILE A 1 83 ? -14.340 6.861 20.474 1.00 96.69 83 ILE A CA 1
ATOM 623 C C . ILE A 1 83 ? -15.124 8.176 20.540 1.00 96.69 83 ILE A C 1
ATOM 625 O O . ILE A 1 83 ? -15.902 8.385 21.476 1.00 96.69 83 ILE A O 1
ATOM 629 N N . GLY A 1 84 ? -14.974 9.046 19.538 1.00 96.38 84 GLY A N 1
ATOM 630 C CA . GLY A 1 84 ? -15.718 10.303 19.439 1.00 96.38 84 GLY A CA 1
ATOM 631 C C . GLY A 1 84 ? -17.232 10.083 19.419 1.00 96.38 84 GLY A C 1
ATOM 632 O O . GLY A 1 84 ? -17.972 10.757 20.137 1.00 96.38 84 GLY A O 1
ATOM 633 N N . PHE A 1 85 ? -17.699 9.081 18.671 1.00 96.50 85 PHE A N 1
ATOM 634 C CA . PHE A 1 85 ? -19.111 8.708 18.644 1.00 96.50 85 PHE A CA 1
ATOM 635 C C . PHE A 1 85 ? -19.616 8.249 20.017 1.00 96.50 85 PHE A C 1
ATOM 637 O O . PHE A 1 85 ? -20.623 8.765 20.500 1.00 96.50 85 PHE A O 1
ATOM 644 N N . ILE A 1 86 ? -18.921 7.314 20.673 1.00 96.81 86 ILE A N 1
ATOM 645 C CA . ILE A 1 86 ? -19.345 6.772 21.974 1.00 96.81 86 ILE A CA 1
ATOM 646 C C . ILE A 1 86 ? -19.368 7.873 23.037 1.00 96.81 86 ILE A C 1
ATOM 648 O O . ILE A 1 86 ? -20.344 7.992 23.783 1.00 96.81 86 ILE A O 1
ATOM 652 N N . THR A 1 87 ? -18.316 8.687 23.102 1.00 96.50 87 THR A N 1
ATOM 653 C CA . THR A 1 87 ? -18.194 9.776 24.083 1.00 96.50 87 THR A CA 1
ATOM 654 C C . THR A 1 87 ? -19.254 10.851 23.859 1.00 96.50 87 THR A C 1
ATOM 656 O O . THR A 1 87 ? -20.009 11.159 24.783 1.00 96.50 87 THR A O 1
ATOM 659 N N . GLY A 1 88 ? -19.393 11.356 22.631 1.00 95.19 88 GLY A N 1
ATOM 660 C CA . GLY A 1 88 ? -20.408 12.346 22.271 1.00 95.19 88 GLY A CA 1
ATOM 661 C C . GLY A 1 88 ? -21.832 11.839 22.500 1.00 95.19 88 GLY A C 1
ATOM 662 O O . GLY A 1 88 ? -22.655 12.541 23.092 1.00 95.19 88 GLY A O 1
ATOM 663 N N . HIS A 1 89 ? -22.122 10.592 22.114 1.00 94.38 89 HIS A N 1
ATOM 664 C CA . HIS A 1 89 ? -23.430 9.982 22.346 1.00 94.38 89 HIS A CA 1
ATOM 665 C C . HIS A 1 89 ? -23.725 9.843 23.844 1.00 94.38 89 HIS A C 1
ATOM 667 O O . HIS A 1 89 ? -24.808 10.216 24.294 1.00 94.38 89 HIS A O 1
ATOM 673 N N . SER A 1 90 ? -22.766 9.360 24.635 1.00 94.25 90 SER A N 1
ATOM 674 C CA . SER A 1 90 ? -22.937 9.172 26.081 1.00 94.25 90 SER A CA 1
ATOM 675 C C . SER A 1 90 ? -23.159 10.501 26.807 1.00 94.25 90 SER A C 1
ATOM 677 O O . SER A 1 90 ? -24.101 10.620 27.592 1.00 94.25 90 SER A O 1
ATOM 679 N N . LEU A 1 91 ? -22.368 11.531 26.490 1.00 92.94 91 LEU A N 1
ATOM 680 C CA . LEU A 1 91 ? -22.546 12.881 27.034 1.00 92.94 91 LEU A CA 1
ATOM 681 C C . LEU A 1 91 ? -23.901 13.477 26.639 1.00 92.94 91 LEU A C 1
ATOM 683 O O . LEU A 1 91 ? -24.611 14.012 27.489 1.00 92.94 91 LEU A O 1
ATOM 687 N N . GLY A 1 92 ? -24.311 13.322 25.377 1.00 91.62 92 GLY A N 1
ATOM 688 C CA . GLY A 1 92 ? -25.628 13.756 24.909 1.00 91.62 92 GLY A CA 1
ATOM 689 C C . GLY A 1 92 ? -26.777 13.065 25.651 1.00 91.62 92 GLY A C 1
ATOM 690 O O . GLY A 1 92 ? -27.773 13.703 25.997 1.00 91.62 92 GLY A O 1
ATOM 691 N N . ARG A 1 93 ? -26.635 11.770 25.965 1.00 91.31 93 ARG A N 1
ATOM 692 C CA . ARG A 1 93 ? -27.616 11.018 26.764 1.00 91.31 93 ARG A CA 1
ATOM 693 C C . ARG A 1 93 ? -27.715 11.551 28.189 1.00 91.31 93 ARG A C 1
ATOM 695 O O . ARG A 1 93 ? -28.836 11.732 28.660 1.00 91.31 93 ARG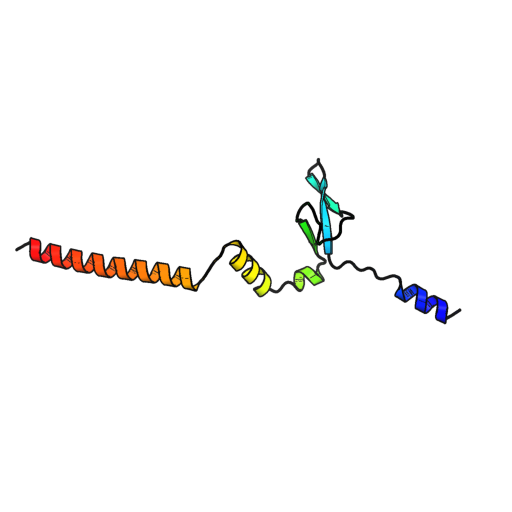 A O 1
ATOM 702 N N . VAL A 1 94 ? -26.585 11.825 28.842 1.00 90.69 94 VAL A N 1
ATOM 703 C CA . VAL A 1 94 ? -26.544 12.403 30.195 1.00 90.69 94 VAL A CA 1
ATOM 704 C C . VAL A 1 94 ? -27.164 13.797 30.203 1.00 90.69 94 VAL A C 1
ATOM 706 O O . VAL A 1 94 ? -28.080 14.044 30.983 1.00 90.69 94 VAL A O 1
ATOM 709 N N . ASN A 1 95 ? -26.758 14.677 29.285 1.00 89.12 95 ASN A N 1
ATOM 710 C CA . ASN A 1 95 ? -27.281 16.042 29.211 1.00 89.12 95 ASN A CA 1
ATOM 711 C C . ASN A 1 95 ? -28.795 16.066 28.947 1.00 89.12 95 ASN A C 1
ATOM 713 O O . ASN A 1 95 ? -29.519 16.865 29.524 1.00 89.12 95 ASN A O 1
ATOM 717 N N . ARG A 1 96 ? -29.311 15.133 28.136 1.00 89.19 96 ARG A N 1
ATOM 718 C CA . ARG A 1 96 ? -30.759 14.974 27.928 1.00 89.19 96 ARG A CA 1
ATOM 719 C C . ARG A 1 96 ? -31.501 14.533 29.194 1.00 89.19 96 ARG A C 1
ATOM 721 O O . ARG A 1 96 ? -32.667 14.875 29.344 1.00 89.19 96 ARG A O 1
ATOM 728 N N . ILE A 1 97 ? -30.887 13.714 30.048 1.00 89.44 97 ILE A N 1
ATOM 729 C CA . ILE A 1 97 ? -31.498 13.271 31.311 1.00 89.44 97 ILE A CA 1
ATOM 730 C C . ILE A 1 97 ? -31.496 14.424 32.318 1.00 89.44 97 ILE A C 1
ATOM 732 O O . ILE A 1 97 ? -32.531 14.696 32.914 1.00 89.44 97 ILE A O 1
ATOM 736 N N . LEU A 1 98 ? -30.372 15.131 32.451 1.00 83.19 98 LEU A N 1
ATOM 737 C CA . LEU A 1 98 ? -30.214 16.254 33.382 1.00 83.19 98 LEU A CA 1
ATOM 738 C C . LEU A 1 98 ? -30.950 17.529 32.937 1.00 83.19 98 LEU A C 1
ATOM 740 O O . LEU A 1 98 ? -31.378 18.309 33.770 1.00 83.19 98 LEU A O 1
ATOM 744 N N . GLY A 1 99 ? -31.139 17.753 31.637 1.00 75.81 99 GLY A N 1
ATOM 745 C CA . GLY A 1 99 ? -31.949 18.864 31.122 1.00 75.81 99 GLY A CA 1
ATOM 746 C C . GLY A 1 99 ? -33.460 18.601 31.139 1.00 75.81 99 GLY A C 1
ATOM 747 O O . GLY A 1 99 ? -34.226 19.432 30.664 1.00 75.81 99 GLY A O 1
ATOM 748 N N . LYS A 1 100 ? -33.888 17.419 31.605 1.00 62.41 100 LYS A N 1
ATOM 749 C CA . LYS A 1 100 ? -35.300 17.051 31.803 1.00 62.41 100 LYS A CA 1
ATOM 750 C C . LYS A 1 100 ? -35.752 17.134 33.266 1.00 62.41 100 LYS A C 1
ATOM 752 O O . LYS A 1 100 ? -36.931 16.892 33.521 1.00 62.41 100 LYS A O 1
ATOM 757 N N . THR A 1 101 ? -34.835 17.420 34.189 1.00 53.69 101 THR A N 1
ATOM 758 C CA . THR A 1 101 ? -35.149 17.933 35.533 1.00 53.69 101 THR A CA 1
ATOM 759 C C . THR A 1 101 ? -35.388 19.428 35.469 1.00 53.69 101 THR A C 1
ATOM 761 O O . THR A 1 101 ? -36.318 19.881 36.167 1.00 53.69 101 THR A O 1
#

Secondary structure (DSSP, 8-state):
-HHHHHHHHHTS----SEEEEEE-TTS-EEE-SS-GGG-TT--EEEPHHHHHHS-HHHHHHHHHHHTT--HHHHHHHHHHHHHHHHHHHHHHHHHHHHTT-

Organism: Colwellia psychrerythraea (NCBI:txid28229)

Nearest PDB structures (foldseek):
  4chk-assembly6_B-4  TM=4.431E-01  e=1.838E+00  Arabidopsis thaliana
  6tgs-assembly1_A  TM=3.577E-01  e=1.717E+00  Arabidopsis thaliana
  4rm8-assembly2_B  TM=2.255E-01  e=8.803E+00  Homo sapiens

Foldseek 3Di:
DVVVVVVVVVPPDPPDQKFAWDQDPVRDIDTDPDDQVVRPVVDMDGDPVVVVVCDPVNVVVVVCVVVVDDPVVVVVVVVVVVVCVVVVVVVVVVCVVVVVD

Sequence (101 aa):
MKALIVIFLLFSFSATAADCVKVKSNGVLAISNQPVDACPSGLIILTKSDYDAISLEAIVAVLKDLFEFSIEDFAYFNAICLIGFITGHSLGRVNRILGKT

Radius of gyration: 29.4 Å; Cα contacts (8 Å, |Δi|>4): 60; chains: 1; bounding box: 72×45×71 Å

Mean predicted aligned error: 15.53 Å

pLDDT: mean 78.61, std 13.28, range [44.12, 96.81]